Protein AF-A0A2S1YQG0-F1 (afdb_monomer)

Sequence (128 aa):
MILYKFIKIVYSVLLPVFVVAHSPKKDQPTLSKDQLHDLYFDGVHNPRKQIFCTKAYRTEAIRENIDNRKAKANYQTPLFYYQSDKNKAIQYLYSVIKYSEGSKDKFFPGAAYCEKADFLKTQLSQNV

Foldseek 3Di:
DVVVVVVVVVCVVVVVVVVVVPPPPPPPPLQPPVSLVVLCPVCPPPVVSNVVSLVSQCVVCVVVVQLQSNLVSLQSVLVVCVVPPLPVSLVSLVSNLVSCPPPPDPPSVVVSVVVNVVSVVVVVVVVD

pLDDT: mean 76.35, std 15.55, range [37.53, 96.0]

Mean predicted aligned error: 13.01 Å

Structure (mmCIF, N/CA/C/O backbone):
data_AF-A0A2S1YQG0-F1
#
_entry.id   AF-A0A2S1YQG0-F1
#
loop_
_atom_site.group_PDB
_atom_site.id
_atom_site.type_symbol
_atom_site.label_atom_id
_atom_site.label_alt_id
_atom_site.label_comp_id
_atom_site.label_asym_id
_atom_site.label_entity_id
_atom_site.label_seq_id
_atom_site.pdbx_PDB_ins_code
_atom_site.Cartn_x
_atom_site.Cartn_y
_atom_site.Cartn_z
_atom_site.occupancy
_atom_site.B_iso_or_equiv
_atom_site.auth_seq_id
_atom_site.auth_comp_id
_atom_site.auth_asym_id
_atom_site.auth_atom_id
_atom_site.pdbx_PDB_model_num
ATOM 1 N N . MET A 1 1 ? 55.476 -21.890 24.156 1.00 57.34 1 MET A N 1
ATOM 2 C CA . MET A 1 1 ? 55.094 -22.944 23.179 1.00 57.34 1 MET A CA 1
ATOM 3 C C . MET A 1 1 ? 53.655 -23.460 23.341 1.00 57.34 1 MET A C 1
ATOM 5 O O . MET A 1 1 ? 53.042 -23.819 22.344 1.00 57.34 1 MET A O 1
ATOM 9 N N . ILE A 1 2 ? 53.089 -23.473 24.557 1.00 58.19 2 ILE A N 1
ATOM 10 C CA . ILE A 1 2 ? 51.715 -23.949 24.835 1.00 58.19 2 ILE A CA 1
ATOM 11 C C . ILE A 1 2 ? 50.640 -22.984 24.295 1.00 58.19 2 ILE A C 1
ATOM 13 O O . ILE A 1 2 ? 49.677 -23.428 23.679 1.00 58.19 2 ILE A O 1
ATOM 17 N N . LEU A 1 3 ? 50.855 -21.668 24.408 1.00 58.81 3 LEU A N 1
ATOM 18 C CA . LEU A 1 3 ? 49.907 -20.645 23.939 1.00 58.81 3 LEU A CA 1
ATOM 19 C C . LEU A 1 3 ? 49.621 -20.725 22.424 1.00 58.81 3 LEU A C 1
ATOM 21 O O . LEU A 1 3 ? 48.478 -20.605 21.996 1.00 58.81 3 LEU A O 1
ATOM 25 N N . TYR A 1 4 ? 50.645 -21.024 21.615 1.00 63.44 4 TYR A N 1
ATOM 26 C CA . TYR A 1 4 ? 50.501 -21.184 20.162 1.00 63.44 4 TYR A CA 1
ATOM 27 C C . TYR A 1 4 ? 49.668 -22.422 19.788 1.00 63.44 4 TYR A C 1
ATOM 29 O O . TYR A 1 4 ? 48.888 -22.385 18.837 1.00 63.44 4 TYR A O 1
ATOM 37 N N . LYS A 1 5 ? 49.774 -23.510 20.569 1.00 60.50 5 LYS A N 1
ATOM 38 C CA . LYS A 1 5 ? 48.938 -24.705 20.377 1.00 60.50 5 LYS A CA 1
ATOM 39 C C . LYS A 1 5 ? 47.464 -24.414 20.678 1.00 60.50 5 LYS A C 1
ATOM 41 O O . LYS A 1 5 ? 46.610 -24.866 19.924 1.00 60.50 5 LYS A O 1
ATOM 46 N N . PHE A 1 6 ? 47.171 -23.617 21.708 1.00 61.88 6 PHE A N 1
ATOM 47 C CA . PHE A 1 6 ? 45.796 -23.229 22.047 1.00 61.88 6 PHE A CA 1
ATOM 48 C C . PHE A 1 6 ? 45.152 -22.334 20.982 1.00 61.88 6 PHE A C 1
ATOM 50 O O . PHE A 1 6 ? 44.033 -22.614 20.558 1.00 61.88 6 PHE A O 1
ATOM 57 N N . ILE A 1 7 ? 45.870 -21.325 20.476 1.00 67.75 7 ILE A N 1
ATOM 58 C CA . ILE A 1 7 ? 45.358 -20.442 19.410 1.00 67.75 7 ILE A CA 1
ATOM 59 C C . ILE A 1 7 ? 45.028 -21.246 18.143 1.00 67.75 7 ILE A C 1
ATOM 61 O O . ILE A 1 7 ? 43.990 -21.022 17.523 1.00 67.75 7 ILE A O 1
ATOM 65 N N . LYS A 1 8 ? 45.862 -22.233 17.789 1.00 62.22 8 LYS A N 1
ATOM 66 C CA . LYS A 1 8 ? 45.650 -23.085 16.609 1.00 62.22 8 LYS A CA 1
ATOM 67 C C . LYS A 1 8 ? 44.412 -23.983 16.733 1.00 62.22 8 LYS A C 1
ATOM 69 O O . LYS A 1 8 ? 43.714 -24.196 15.741 1.00 62.22 8 LYS A O 1
ATOM 74 N N . ILE A 1 9 ? 44.125 -24.484 17.937 1.00 66.50 9 ILE A N 1
ATOM 75 C CA . ILE A 1 9 ? 42.928 -25.294 18.211 1.00 66.50 9 ILE A CA 1
ATOM 76 C C . ILE A 1 9 ? 41.673 -24.422 18.119 1.00 66.50 9 ILE A C 1
ATOM 78 O O . ILE A 1 9 ? 40.730 -24.794 17.427 1.00 66.50 9 ILE A O 1
ATOM 82 N N . VAL A 1 10 ? 41.689 -23.233 18.729 1.00 65.25 10 VAL A N 1
ATOM 83 C CA . VAL A 1 10 ? 40.563 -22.285 18.672 1.00 65.25 10 VAL A CA 1
ATOM 84 C C . VAL A 1 10 ? 40.256 -21.883 17.225 1.00 65.25 10 VAL A C 1
ATOM 86 O O . VAL A 1 10 ? 39.098 -21.922 16.813 1.00 65.25 10 VAL A O 1
ATOM 89 N N . TYR A 1 11 ? 41.285 -21.600 16.420 1.00 60.44 11 TYR A N 1
ATOM 90 C CA . TYR A 1 11 ? 41.112 -21.297 14.995 1.00 60.44 11 TYR A CA 1
ATOM 91 C C . TYR A 1 11 ? 40.555 -22.480 14.194 1.00 60.44 11 TYR A C 1
ATOM 93 O O . TYR A 1 11 ? 39.705 -22.284 13.329 1.00 60.44 11 TYR A O 1
ATOM 101 N N . SER A 1 12 ? 40.994 -23.708 14.491 1.00 61.12 12 SER A N 1
ATOM 102 C CA . SER A 1 12 ? 40.548 -24.906 13.761 1.00 61.12 12 SER A CA 1
ATOM 103 C C . SER A 1 12 ? 39.101 -25.289 14.080 1.00 61.12 12 SER A C 1
ATOM 105 O O . SER A 1 12 ? 38.408 -25.812 13.213 1.00 61.12 12 SER A O 1
ATOM 107 N N . VAL A 1 13 ? 38.629 -25.015 15.301 1.00 61.44 13 VAL A N 1
ATOM 108 C CA . VAL A 1 13 ? 37.251 -25.323 15.725 1.00 61.44 13 VAL A CA 1
ATOM 109 C C . VAL A 1 13 ? 36.262 -24.233 15.301 1.00 61.44 13 VAL A C 1
ATOM 111 O O . VAL A 1 13 ? 35.114 -24.543 14.991 1.00 61.44 13 VAL A O 1
ATOM 114 N N . LEU A 1 14 ? 36.685 -22.965 15.233 1.00 59.38 14 LEU A N 1
ATOM 115 C CA . LEU A 1 14 ? 35.801 -21.859 14.841 1.00 59.38 14 LEU A CA 1
ATOM 116 C C . LEU A 1 14 ? 35.648 -21.700 13.322 1.00 59.38 14 LEU A C 1
ATOM 118 O O . LEU A 1 14 ? 34.601 -21.232 12.876 1.00 59.38 14 LEU A O 1
ATOM 122 N N . LEU A 1 15 ? 36.633 -22.114 12.514 1.00 59.34 15 LEU A N 1
ATOM 123 C CA . LEU A 1 15 ? 36.554 -22.011 11.050 1.00 59.34 15 LEU A CA 1
ATOM 124 C C . LEU A 1 15 ? 35.324 -22.702 10.416 1.00 59.34 15 LEU A C 1
ATOM 126 O O . LEU A 1 15 ? 34.687 -22.074 9.568 1.00 59.34 15 LEU A O 1
ATOM 130 N N . PRO A 1 16 ? 34.935 -23.942 10.788 1.00 60.94 16 PRO A N 1
ATOM 131 C CA . PRO A 1 16 ? 33.804 -24.610 10.144 1.00 60.94 16 PRO A CA 1
ATOM 132 C C . PRO A 1 16 ? 32.447 -23.959 10.456 1.00 60.94 16 PRO A C 1
ATOM 134 O O . PRO A 1 16 ? 31.516 -24.109 9.667 1.00 60.94 16 P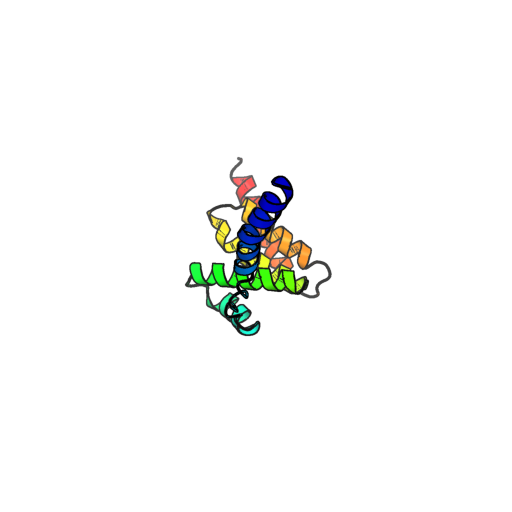RO A O 1
ATOM 137 N N . VAL A 1 17 ? 32.323 -23.182 11.540 1.00 59.66 17 VAL A N 1
ATOM 138 C CA . VAL A 1 17 ? 31.067 -22.488 11.892 1.00 59.66 17 VAL A CA 1
ATOM 139 C C . VAL A 1 17 ? 30.749 -21.363 10.897 1.00 59.66 17 VAL A C 1
ATOM 141 O O . VAL A 1 17 ? 29.586 -21.143 10.564 1.00 59.66 17 VAL A O 1
ATOM 144 N N . PHE A 1 18 ? 31.769 -20.694 10.349 1.00 58.16 18 PHE A N 1
ATOM 145 C CA . PHE A 1 18 ? 31.573 -19.631 9.357 1.00 58.16 18 PHE A CA 1
ATOM 146 C C . PHE A 1 18 ? 31.223 -20.163 7.960 1.00 58.16 18 PHE A C 1
ATOM 148 O O . PHE A 1 18 ? 30.547 -19.472 7.199 1.00 58.16 18 PHE A O 1
ATOM 155 N N . VAL A 1 19 ? 31.626 -21.395 7.628 1.00 57.12 19 VAL A N 1
ATOM 156 C CA . VAL A 1 19 ? 31.360 -21.992 6.307 1.00 57.12 19 VAL A CA 1
ATOM 157 C C . VAL A 1 19 ? 29.909 -22.477 6.190 1.00 57.12 19 VAL A C 1
ATOM 159 O O . VAL A 1 19 ? 29.303 -22.350 5.129 1.00 57.12 19 VAL A O 1
ATOM 162 N N . VAL A 1 20 ? 29.295 -22.940 7.286 1.00 56.06 20 VAL A N 1
ATOM 163 C CA . VAL A 1 20 ? 27.894 -23.418 7.284 1.00 56.06 20 VAL A CA 1
ATOM 164 C C . VAL A 1 20 ? 26.874 -22.265 7.183 1.00 56.06 20 VAL A C 1
ATOM 166 O O . VAL A 1 20 ? 25.729 -22.477 6.783 1.00 56.06 20 VAL A O 1
ATOM 169 N N . ALA A 1 21 ? 27.280 -21.019 7.448 1.00 53.28 21 ALA A N 1
ATOM 170 C CA . ALA A 1 21 ? 26.409 -19.847 7.313 1.00 53.28 21 ALA A CA 1
ATOM 171 C C . ALA A 1 21 ? 26.185 -19.392 5.852 1.00 53.28 21 ALA A C 1
ATOM 173 O O . ALA A 1 21 ? 25.281 -18.597 5.598 1.00 53.28 21 ALA A O 1
ATOM 174 N N . HIS A 1 22 ? 26.950 -19.906 4.881 1.00 47.97 22 HIS A N 1
ATOM 175 C CA . HIS A 1 22 ? 26.722 -19.683 3.446 1.00 47.97 22 HIS A CA 1
ATOM 176 C C . HIS A 1 22 ? 25.814 -20.762 2.847 1.00 47.97 22 HIS A C 1
ATOM 178 O O . HIS A 1 22 ? 26.133 -21.405 1.850 1.00 47.97 22 HIS A O 1
ATOM 184 N N . SER A 1 23 ? 24.634 -20.943 3.441 1.00 49.75 23 SER A N 1
ATOM 185 C CA . SER A 1 23 ? 23.552 -21.581 2.695 1.00 49.75 23 SER A CA 1
ATOM 186 C C . SER A 1 23 ? 23.235 -20.673 1.500 1.00 49.75 23 SER A C 1
ATOM 188 O O . SER A 1 23 ? 22.922 -19.498 1.733 1.00 49.75 23 SER A O 1
ATOM 190 N N . PRO A 1 24 ? 23.320 -21.142 0.238 1.00 46.09 24 PRO A N 1
ATOM 191 C CA . PRO A 1 24 ? 22.790 -20.367 -0.872 1.00 46.09 24 PRO A CA 1
ATOM 192 C C . PRO A 1 24 ? 21.345 -20.045 -0.507 1.00 46.09 24 PRO A C 1
ATOM 194 O O . PRO A 1 24 ? 20.606 -20.939 -0.082 1.00 46.09 24 PRO A O 1
ATOM 197 N N . LYS A 1 25 ? 20.969 -18.760 -0.565 1.00 47.34 25 LYS A N 1
ATOM 198 C CA . LYS A 1 25 ? 19.571 -18.358 -0.404 1.00 47.34 25 LYS A CA 1
ATOM 199 C C . LYS A 1 25 ? 18.800 -19.227 -1.381 1.00 47.34 25 LYS A C 1
ATOM 201 O O . LYS A 1 25 ? 18.950 -19.049 -2.581 1.00 47.34 25 LYS A O 1
ATOM 206 N N . LYS A 1 26 ? 18.077 -20.218 -0.855 1.00 37.53 26 LYS A N 1
ATOM 207 C CA . LYS A 1 26 ? 17.203 -21.088 -1.630 1.00 37.53 26 LYS A CA 1
ATOM 208 C C . LYS A 1 26 ? 16.399 -20.139 -2.498 1.00 37.53 26 LYS A C 1
ATOM 210 O O . LYS A 1 26 ? 15.755 -19.271 -1.908 1.00 37.53 26 LYS A O 1
ATOM 215 N N . ASP A 1 27 ? 16.545 -20.234 -3.821 1.00 44.91 27 ASP A N 1
ATOM 216 C CA . ASP A 1 27 ? 15.855 -19.362 -4.765 1.00 44.91 27 ASP A CA 1
ATOM 217 C C . ASP A 1 27 ? 14.374 -19.447 -4.428 1.00 44.91 27 ASP A C 1
ATOM 219 O O . ASP A 1 27 ? 13.678 -20.427 -4.701 1.00 44.91 27 ASP A O 1
ATOM 223 N N . GLN A 1 28 ? 13.938 -18.464 -3.649 1.00 41.78 28 GLN A N 1
ATOM 224 C CA . GLN A 1 28 ? 12.579 -18.342 -3.192 1.00 41.78 28 GLN A CA 1
ATOM 225 C C . GLN A 1 28 ? 11.836 -18.088 -4.486 1.00 41.78 28 GLN A C 1
ATOM 227 O O . GLN A 1 28 ? 12.213 -17.117 -5.137 1.00 41.78 28 GLN A O 1
ATOM 232 N N . PRO A 1 29 ? 10.900 -18.960 -4.904 1.00 41.88 29 PRO A N 1
ATOM 233 C CA . PRO A 1 29 ? 10.351 -18.927 -6.248 1.00 41.88 29 PRO A CA 1
ATOM 234 C C . PRO A 1 29 ? 9.856 -17.514 -6.498 1.00 41.88 29 PRO A C 1
ATOM 236 O O . PRO A 1 29 ? 8.857 -17.076 -5.918 1.00 41.88 29 PRO A O 1
ATOM 239 N N . THR A 1 30 ? 10.646 -16.763 -7.258 1.00 53.47 30 THR A N 1
ATOM 240 C CA . THR A 1 30 ? 10.387 -15.367 -7.528 1.00 53.47 30 THR A CA 1
ATOM 241 C C . THR A 1 30 ? 9.267 -15.445 -8.530 1.00 53.47 30 THR A C 1
ATOM 243 O O . THR A 1 30 ? 9.501 -15.694 -9.711 1.00 53.47 30 THR A O 1
ATOM 246 N N . LEU A 1 31 ? 8.030 -15.361 -8.031 1.00 58.62 31 LEU A N 1
ATOM 247 C CA . LEU A 1 31 ? 6.871 -15.121 -8.874 1.00 58.62 31 LEU A CA 1
ATOM 248 C C . LEU A 1 31 ? 7.296 -14.057 -9.875 1.00 58.62 31 LEU A C 1
ATOM 250 O O . LEU A 1 31 ? 7.853 -13.024 -9.480 1.00 58.62 31 LEU A O 1
ATOM 254 N N . SER A 1 32 ? 7.111 -14.352 -11.159 1.00 60.78 32 SER A N 1
ATOM 255 C CA . SER A 1 32 ? 7.452 -13.376 -12.178 1.00 60.78 32 SER A CA 1
ATOM 256 C C . SER A 1 32 ? 6.706 -12.083 -11.867 1.00 60.78 32 SER A C 1
ATOM 258 O O . SER A 1 32 ? 5.646 -12.059 -11.240 1.00 60.78 32 SER A O 1
ATOM 260 N N . LYS A 1 33 ? 7.304 -10.977 -12.268 1.00 60.88 33 LYS A N 1
ATOM 261 C CA . LYS A 1 33 ? 6.788 -9.636 -12.032 1.00 60.88 33 LYS A CA 1
ATOM 262 C C . LYS A 1 33 ? 5.314 -9.467 -12.421 1.00 60.88 33 LYS A C 1
ATOM 264 O O . LYS A 1 33 ? 4.575 -8.816 -11.686 1.00 60.88 33 LYS A O 1
ATOM 269 N N . ASP A 1 34 ? 4.904 -10.097 -13.516 1.00 61.66 34 ASP A N 1
ATOM 270 C CA . ASP A 1 34 ? 3.521 -10.076 -13.991 1.00 61.66 34 ASP A CA 1
ATOM 271 C C . ASP A 1 34 ? 2.635 -10.956 -13.102 1.00 61.66 34 ASP A C 1
ATOM 273 O O . ASP A 1 34 ? 1.592 -10.512 -12.646 1.00 61.66 34 ASP A O 1
ATOM 277 N N . GLN A 1 35 ? 3.118 -12.124 -12.669 1.00 62.19 35 GLN A N 1
ATOM 278 C CA . GLN A 1 35 ? 2.407 -12.950 -11.687 1.00 62.19 35 GLN A CA 1
ATOM 279 C C . GLN A 1 35 ? 2.241 -12.259 -10.327 1.00 62.19 35 GLN A C 1
ATOM 281 O O . GLN A 1 35 ? 1.225 -12.460 -9.672 1.00 62.19 35 GLN A O 1
ATOM 286 N N . LEU A 1 36 ? 3.207 -11.453 -9.873 1.00 64.44 36 LEU A N 1
ATOM 287 C CA . LEU A 1 36 ? 3.053 -10.656 -8.650 1.00 64.44 36 LEU A CA 1
ATOM 288 C C . LEU A 1 36 ? 1.998 -9.564 -8.814 1.00 64.44 36 LEU A C 1
ATOM 290 O O . LEU A 1 36 ? 1.289 -9.285 -7.853 1.00 64.44 36 LEU A O 1
ATOM 294 N N . HIS A 1 37 ? 1.910 -8.961 -9.999 1.00 66.00 37 HIS A N 1
ATOM 295 C CA . HIS A 1 37 ? 0.909 -7.956 -10.341 1.00 66.00 37 HIS A CA 1
ATOM 296 C C . HIS A 1 37 ? -0.497 -8.564 -10.474 1.00 66.00 37 HIS A C 1
ATOM 298 O O . HIS A 1 37 ? -1.461 -8.022 -9.939 1.00 66.00 37 HIS A O 1
ATOM 304 N N . ASP A 1 38 ? -0.618 -9.722 -11.109 1.00 67.19 38 ASP A N 1
ATOM 305 C CA . ASP A 1 38 ? -1.902 -10.400 -11.290 1.00 67.19 38 ASP A CA 1
ATOM 306 C C . ASP A 1 38 ? -2.401 -10.953 -9.950 1.00 67.19 38 ASP A C 1
ATOM 308 O O . ASP A 1 38 ? -3.523 -10.683 -9.528 1.00 67.19 38 ASP A O 1
ATOM 312 N N . LEU A 1 39 ? -1.516 -11.578 -9.164 1.00 62.31 39 LEU A N 1
ATOM 313 C CA . LEU A 1 39 ? -1.826 -11.983 -7.787 1.00 62.31 39 LEU A CA 1
ATOM 314 C C . LEU A 1 39 ? -2.115 -10.798 -6.850 1.0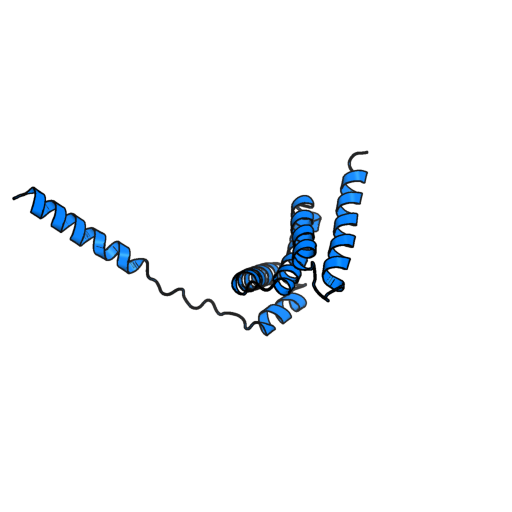0 62.31 39 LEU A C 1
ATOM 316 O O . LEU A 1 39 ? -2.753 -10.993 -5.812 1.00 62.31 39 LEU A O 1
ATOM 320 N N . TYR A 1 40 ? -1.644 -9.595 -7.193 1.00 60.59 40 TYR A N 1
ATOM 321 C CA . TYR A 1 40 ? -1.899 -8.348 -6.466 1.00 60.59 40 TYR A CA 1
ATOM 322 C C . TYR A 1 40 ? -3.344 -7.857 -6.650 1.00 60.59 40 TYR A C 1
ATOM 324 O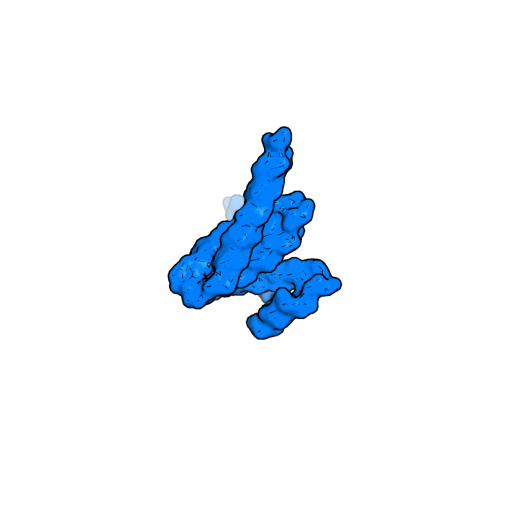 O . TYR A 1 40 ? -3.869 -7.241 -5.724 1.00 60.59 40 TYR A O 1
ATOM 332 N N . PHE A 1 41 ? -4.015 -8.191 -7.758 1.00 62.91 41 PHE A N 1
ATOM 333 C CA . PHE A 1 41 ? -5.429 -7.860 -7.987 1.00 62.91 41 PHE A CA 1
ATOM 334 C C . PHE A 1 41 ? -6.384 -9.054 -7.815 1.00 62.91 41 PHE A C 1
ATOM 336 O O . PHE A 1 41 ? -7.513 -8.859 -7.375 1.00 62.91 41 PHE A O 1
ATOM 343 N N . ASP A 1 42 ? -5.929 -10.287 -8.044 1.00 65.25 42 ASP A N 1
ATOM 344 C CA . ASP A 1 42 ? -6.768 -11.496 -7.955 1.00 65.25 42 ASP A CA 1
ATOM 345 C C . ASP A 1 42 ? -6.910 -12.051 -6.523 1.00 65.25 42 ASP A C 1
ATOM 347 O O . ASP A 1 42 ? -7.724 -12.931 -6.241 1.00 65.25 42 ASP A O 1
ATOM 351 N N . GLY A 1 43 ? -6.098 -11.563 -5.580 1.00 57.69 43 GLY A N 1
ATOM 352 C CA . GLY A 1 43 ? -6.016 -12.071 -4.206 1.00 57.69 43 GLY A CA 1
ATOM 353 C C . GLY A 1 43 ? -7.129 -11.626 -3.251 1.00 57.69 43 GLY A C 1
ATOM 354 O O . GLY A 1 43 ? -7.071 -12.003 -2.080 1.00 57.69 43 GLY A O 1
ATOM 355 N N . VAL A 1 44 ? -8.124 -10.857 -3.710 1.00 57.00 44 VAL A N 1
ATOM 356 C CA . VAL A 1 44 ? -9.143 -10.183 -2.868 1.00 57.00 44 VAL A CA 1
ATOM 357 C C . VAL A 1 44 ? -9.911 -11.151 -1.951 1.00 57.00 44 VAL A C 1
ATOM 359 O O . VAL A 1 44 ? -10.377 -10.761 -0.883 1.00 57.00 44 VAL A O 1
ATOM 362 N N . HIS A 1 45 ? -9.975 -12.439 -2.299 1.00 63.00 45 HIS A N 1
ATOM 363 C CA . HIS A 1 45 ? -10.665 -13.468 -1.511 1.00 63.00 45 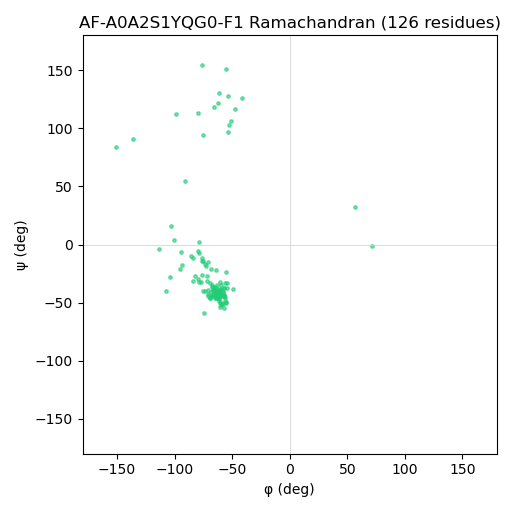HIS A CA 1
ATOM 364 C C . HIS A 1 45 ? -9.742 -14.351 -0.647 1.00 63.00 45 HIS A C 1
ATOM 366 O O . HIS A 1 45 ? -10.216 -15.275 0.012 1.00 63.00 45 HIS A O 1
ATOM 372 N N . ASN A 1 46 ? -8.429 -14.087 -0.610 1.00 75.44 46 ASN A N 1
ATOM 373 C CA . ASN A 1 46 ? -7.482 -14.809 0.246 1.00 75.44 46 ASN A CA 1
ATOM 374 C C . ASN A 1 46 ? -6.496 -13.844 0.933 1.00 75.44 46 ASN A C 1
ATOM 376 O O . ASN A 1 46 ? -5.396 -13.606 0.419 1.00 75.44 46 ASN A O 1
ATOM 380 N N . PRO A 1 47 ? -6.834 -13.350 2.140 1.00 72.31 47 PRO A N 1
ATOM 381 C CA . PRO A 1 47 ? -6.033 -12.352 2.849 1.00 72.31 47 PRO A CA 1
ATOM 382 C C . PRO A 1 47 ? -4.581 -12.778 3.095 1.00 72.31 47 PRO A C 1
ATOM 384 O O . PRO A 1 47 ? -3.663 -11.970 2.970 1.00 72.31 47 PRO A O 1
ATOM 387 N N . ARG A 1 48 ? -4.331 -14.063 3.399 1.00 77.06 48 ARG A N 1
ATOM 388 C CA . ARG A 1 48 ? -2.963 -14.570 3.617 1.00 77.06 48 ARG A CA 1
ATOM 389 C C . ARG A 1 48 ? -2.128 -14.485 2.342 1.00 77.06 48 ARG A C 1
ATOM 391 O O . ARG A 1 48 ? -0.976 -14.053 2.394 1.00 77.06 48 ARG A O 1
ATOM 398 N N . LYS A 1 49 ? -2.713 -14.872 1.205 1.00 76.50 49 LYS A N 1
ATOM 399 C CA . LYS A 1 49 ? -2.063 -14.783 -0.107 1.00 76.50 49 LYS A CA 1
ATOM 400 C C . LYS A 1 49 ? -1.815 -13.323 -0.487 1.00 76.50 49 LYS A C 1
ATOM 402 O O . LYS A 1 49 ? -0.705 -12.987 -0.887 1.00 76.50 49 LYS A O 1
ATOM 407 N N . GLN A 1 50 ? -2.798 -12.451 -0.270 1.00 73.31 50 GLN A N 1
ATOM 408 C CA . GLN A 1 50 ? -2.696 -11.022 -0.568 1.00 73.31 50 GLN A CA 1
ATOM 409 C C . GLN A 1 50 ? -1.580 -10.342 0.243 1.00 73.31 50 GLN A C 1
ATOM 411 O O . GLN A 1 50 ? -0.767 -9.612 -0.325 1.00 73.31 50 GLN A O 1
ATOM 416 N N . ILE A 1 51 ? -1.470 -10.629 1.547 1.00 78.31 51 ILE A N 1
ATOM 417 C CA . ILE A 1 51 ? -0.382 -10.121 2.405 1.00 78.31 51 ILE A CA 1
ATOM 418 C C . ILE A 1 51 ? 0.982 -10.607 1.905 1.00 78.31 51 ILE A C 1
ATOM 420 O O . ILE A 1 51 ? 1.920 -9.813 1.792 1.00 78.31 51 ILE A O 1
ATOM 424 N N . PHE A 1 52 ? 1.105 -11.902 1.597 1.00 81.94 52 PHE A N 1
ATOM 425 C CA . PHE A 1 52 ? 2.353 -12.479 1.100 1.00 81.94 52 PHE A CA 1
ATOM 426 C C . PHE A 1 52 ? 2.795 -11.823 -0.216 1.00 81.94 52 PHE A C 1
ATOM 428 O O . PHE A 1 52 ? 3.927 -11.343 -0.313 1.00 81.94 52 PHE A O 1
ATOM 435 N N . CYS A 1 53 ? 1.890 -11.730 -1.192 1.00 77.06 53 CYS A N 1
ATOM 436 C CA . CYS A 1 53 ? 2.157 -11.117 -2.492 1.00 77.06 53 CYS A CA 1
ATOM 437 C C . CYS A 1 53 ? 2.476 -9.622 -2.363 1.00 77.06 53 CYS A C 1
ATOM 439 O O . CYS A 1 53 ? 3.438 -9.152 -2.964 1.00 77.06 53 CYS A O 1
ATOM 441 N N . THR A 1 54 ? 1.751 -8.890 -1.509 1.00 78.25 54 THR A N 1
ATOM 442 C CA . THR A 1 54 ? 2.008 -7.463 -1.248 1.00 78.25 54 THR A CA 1
ATOM 443 C C . THR A 1 54 ? 3.406 -7.252 -0.673 1.00 78.25 54 THR A C 1
ATOM 445 O O . THR A 1 54 ? 4.136 -6.361 -1.110 1.00 78.25 54 THR A O 1
ATOM 448 N N . LYS A 1 55 ? 3.821 -8.097 0.281 1.00 83.19 55 LYS A N 1
ATOM 449 C CA . LYS A 1 55 ? 5.162 -8.031 0.871 1.00 83.19 55 LYS A CA 1
ATOM 450 C C . LYS A 1 55 ? 6.244 -8.325 -0.168 1.00 83.19 55 LYS A C 1
ATOM 452 O O . LYS A 1 55 ? 7.204 -7.564 -0.247 1.00 83.19 55 LYS A O 1
ATOM 457 N N . ALA A 1 56 ? 6.070 -9.375 -0.972 1.00 85.62 56 ALA A N 1
ATOM 458 C CA . ALA A 1 56 ? 7.011 -9.735 -2.031 1.00 85.62 56 ALA A CA 1
ATOM 459 C C . ALA A 1 56 ? 7.146 -8.617 -3.079 1.00 85.62 56 ALA A C 1
ATOM 461 O O . ALA A 1 56 ? 8.256 -8.169 -3.363 1.00 85.62 56 ALA A O 1
ATOM 462 N N . TYR A 1 57 ? 6.021 -8.090 -3.568 1.00 83.25 57 TYR A N 1
ATOM 463 C CA . TYR A 1 57 ? 5.996 -6.989 -4.530 1.00 83.25 57 TYR A CA 1
ATOM 464 C C . TYR A 1 57 ? 6.645 -5.715 -3.967 1.00 83.25 57 TYR A C 1
ATOM 466 O O . TYR A 1 57 ? 7.418 -5.053 -4.657 1.00 83.25 57 TYR A O 1
ATOM 474 N N . ARG A 1 58 ? 6.402 -5.383 -2.690 1.00 85.25 58 ARG A N 1
ATOM 475 C CA . ARG A 1 58 ? 7.041 -4.237 -2.023 1.00 85.25 58 ARG A CA 1
ATOM 476 C C . ARG A 1 58 ? 8.551 -4.411 -1.895 1.00 85.25 58 ARG A C 1
ATOM 478 O O . ARG A 1 58 ? 9.283 -3.460 -2.157 1.00 85.25 58 ARG A O 1
ATOM 485 N N . THR A 1 59 ? 9.014 -5.591 -1.482 1.00 88.69 59 THR A N 1
ATOM 486 C CA . THR A 1 59 ? 10.449 -5.897 -1.385 1.00 88.69 59 THR A CA 1
ATOM 487 C C . THR A 1 59 ? 11.129 -5.698 -2.733 1.00 88.69 59 THR A C 1
ATOM 489 O O . THR A 1 59 ? 12.171 -5.048 -2.799 1.00 88.69 59 THR A O 1
ATOM 492 N N . GLU A 1 60 ? 10.501 -6.174 -3.802 1.00 86.62 60 GLU A N 1
ATOM 493 C CA . GLU A 1 60 ? 11.031 -6.027 -5.151 1.00 86.62 60 GLU A CA 1
ATOM 494 C C . GLU A 1 60 ? 11.015 -4.571 -5.631 1.00 86.62 60 GLU A C 1
ATOM 496 O O . GLU A 1 60 ? 12.025 -4.068 -6.113 1.00 86.62 60 GLU A O 1
ATOM 501 N N . ALA A 1 61 ? 9.921 -3.838 -5.405 1.00 87.50 61 ALA A N 1
ATOM 502 C CA . ALA A 1 61 ? 9.823 -2.419 -5.747 1.00 87.50 61 ALA A CA 1
ATOM 503 C C . ALA A 1 61 ? 10.883 -1.553 -5.038 1.00 87.50 61 ALA A C 1
ATOM 505 O O . ALA A 1 61 ? 11.381 -0.577 -5.604 1.00 87.50 61 ALA A O 1
ATOM 506 N N . ILE A 1 62 ? 11.232 -1.905 -3.795 1.00 88.06 62 ILE A N 1
ATOM 507 C CA . ILE A 1 62 ? 12.321 -1.263 -3.049 1.00 88.06 62 ILE A CA 1
ATOM 508 C C . ILE A 1 62 ? 13.672 -1.628 -3.668 1.00 88.06 62 ILE A C 1
ATOM 510 O O . ILE A 1 62 ? 14.484 -0.733 -3.886 1.00 88.06 62 ILE A O 1
ATOM 514 N N . ARG A 1 63 ? 13.894 -2.911 -3.984 1.00 89.50 63 ARG A N 1
ATOM 515 C CA . ARG A 1 63 ? 15.135 -3.412 -4.593 1.00 89.50 63 ARG A CA 1
ATOM 516 C C . ARG A 1 63 ? 15.421 -2.761 -5.947 1.00 89.50 63 ARG A C 1
ATOM 518 O O . ARG A 1 63 ? 16.554 -2.380 -6.208 1.00 89.50 63 ARG A O 1
ATOM 525 N N . GLU A 1 64 ? 14.400 -2.621 -6.787 1.00 88.62 64 GLU A N 1
ATOM 526 C CA . GLU A 1 64 ? 14.498 -1.981 -8.104 1.00 88.62 64 GLU A CA 1
ATOM 527 C C . GLU A 1 64 ? 14.585 -0.449 -8.021 1.00 88.62 64 GLU A C 1
ATOM 529 O O . GLU A 1 64 ? 14.912 0.206 -9.005 1.00 88.62 64 GLU A O 1
ATOM 534 N N . ASN A 1 65 ? 14.280 0.133 -6.858 1.00 89.62 65 ASN A N 1
ATOM 535 C CA . ASN A 1 65 ? 14.262 1.573 -6.621 1.00 89.62 65 ASN A CA 1
ATOM 536 C C . ASN A 1 65 ? 13.325 2.370 -7.561 1.00 89.62 65 ASN A C 1
ATOM 538 O O . ASN A 1 65 ? 13.584 3.532 -7.857 1.00 89.62 65 ASN A O 1
ATOM 542 N N . ILE A 1 66 ? 12.205 1.781 -7.998 1.00 87.62 66 ILE A N 1
ATOM 543 C CA . I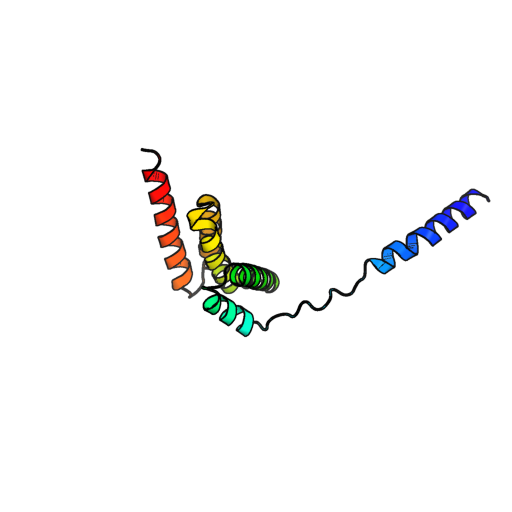LE A 1 66 ? 11.249 2.436 -8.910 1.00 87.62 66 ILE A CA 1
ATOM 544 C C . ILE A 1 66 ? 10.074 3.019 -8.120 1.00 87.62 66 ILE A C 1
ATOM 546 O O . ILE A 1 66 ? 9.242 2.276 -7.594 1.00 87.62 66 ILE A O 1
ATOM 550 N N . ASP A 1 67 ? 9.955 4.345 -8.080 1.00 90.69 67 ASP A N 1
ATOM 551 C CA . ASP A 1 67 ? 8.980 5.032 -7.221 1.00 90.69 67 ASP A CA 1
ATOM 552 C C . ASP A 1 67 ? 7.522 4.701 -7.555 1.00 90.69 67 ASP A C 1
ATOM 554 O O . ASP A 1 67 ? 6.783 4.289 -6.663 1.00 90.69 67 ASP A O 1
ATOM 558 N N . ASN A 1 68 ? 7.132 4.677 -8.834 1.00 87.62 68 ASN A N 1
ATOM 559 C CA . ASN A 1 68 ? 5.774 4.261 -9.220 1.00 87.62 68 ASN A CA 1
ATOM 560 C C . ASN A 1 68 ? 5.412 2.858 -8.699 1.00 87.62 68 ASN A C 1
ATOM 562 O O . ASN A 1 68 ? 4.261 2.589 -8.365 1.00 87.62 68 ASN A O 1
ATOM 566 N N . ARG A 1 69 ? 6.382 1.938 -8.594 1.00 85.94 69 ARG A N 1
ATOM 567 C CA . ARG A 1 69 ? 6.127 0.602 -8.029 1.00 85.94 69 ARG A CA 1
ATOM 568 C C . ARG A 1 69 ? 5.992 0.652 -6.525 1.00 85.94 69 ARG A C 1
ATOM 570 O O . ARG A 1 69 ? 5.122 -0.022 -5.980 1.00 85.94 69 ARG A O 1
ATOM 577 N N . LYS A 1 70 ? 6.822 1.457 -5.859 1.00 90.94 70 LYS A N 1
ATOM 578 C CA . LYS A 1 70 ? 6.714 1.686 -4.417 1.00 90.94 70 LYS A CA 1
ATOM 579 C C . LYS A 1 70 ? 5.358 2.304 -4.081 1.00 90.94 70 LYS A C 1
ATOM 581 O O . LYS A 1 70 ? 4.743 1.855 -3.119 1.00 90.94 70 LYS A O 1
ATOM 586 N N . ALA A 1 71 ? 4.855 3.252 -4.873 1.00 91.00 71 ALA A N 1
ATOM 587 C CA . ALA A 1 71 ? 3.519 3.820 -4.699 1.00 91.00 71 ALA A CA 1
ATOM 588 C C . ALA A 1 71 ? 2.439 2.727 -4.750 1.00 91.00 71 ALA A C 1
ATOM 590 O O . ALA A 1 71 ? 1.718 2.527 -3.774 1.00 91.00 71 ALA A O 1
ATOM 591 N N . LYS A 1 72 ? 2.417 1.923 -5.821 1.00 87.44 72 LYS A N 1
ATOM 592 C CA . LYS A 1 72 ? 1.478 0.795 -5.971 1.00 87.44 72 LYS A CA 1
ATOM 593 C C . LYS A 1 72 ? 1.573 -0.210 -4.821 1.00 87.44 72 LYS A C 1
ATOM 595 O O . LYS A 1 72 ? 0.556 -0.636 -4.278 1.00 87.44 72 LYS A O 1
ATOM 600 N N . ALA A 1 73 ? 2.787 -0.572 -4.411 1.00 85.81 73 ALA A N 1
ATOM 601 C CA . ALA A 1 73 ? 3.016 -1.520 -3.323 1.00 85.81 73 ALA A CA 1
ATOM 602 C C . ALA A 1 73 ? 2.485 -1.002 -1.977 1.00 85.81 73 ALA A C 1
ATOM 604 O O . ALA A 1 73 ? 1.877 -1.743 -1.201 1.00 85.81 73 ALA A O 1
ATOM 605 N N . ASN A 1 74 ? 2.711 0.284 -1.697 1.00 88.75 74 ASN A N 1
ATOM 606 C CA . ASN A 1 74 ? 2.253 0.907 -0.462 1.00 88.75 74 ASN A CA 1
ATOM 607 C C . ASN A 1 74 ? 0.750 1.206 -0.472 1.00 88.75 74 ASN A C 1
ATOM 609 O O . ASN A 1 74 ? 0.231 1.437 0.603 1.00 88.75 74 ASN A O 1
ATOM 613 N N . TYR A 1 75 ? 0.043 1.172 -1.605 1.00 88.19 75 TYR A N 1
ATOM 614 C CA . TYR A 1 75 ? -1.399 1.458 -1.648 1.00 88.19 75 TYR A CA 1
ATOM 615 C C . TYR A 1 75 ? -2.281 0.290 -1.184 1.00 88.19 75 TYR A C 1
ATOM 617 O O . TYR A 1 75 ? -3.297 0.502 -0.536 1.00 88.19 75 TYR A O 1
ATOM 625 N N . GLN A 1 76 ? -1.859 -0.955 -1.409 1.00 78.69 76 GLN A N 1
ATOM 626 C CA . GLN A 1 76 ? -2.606 -2.137 -0.940 1.00 78.69 76 GLN A CA 1
ATOM 627 C C . GLN A 1 76 ? -2.379 -2.437 0.540 1.00 78.69 76 GLN A C 1
ATOM 629 O O . GLN A 1 76 ? -3.239 -2.977 1.225 1.00 78.69 76 GLN A O 1
ATOM 634 N N . THR A 1 77 ? -1.198 -2.088 1.049 1.00 78.19 77 THR A N 1
ATOM 635 C CA . THR A 1 77 ? -0.843 -2.343 2.446 1.00 78.19 77 THR A CA 1
ATOM 636 C C . THR A 1 77 ? -1.806 -1.693 3.467 1.00 78.19 77 THR A C 1
ATOM 638 O O . THR A 1 77 ? -2.134 -2.364 4.445 1.00 78.19 77 THR A O 1
ATOM 641 N N . PRO A 1 78 ? -2.291 -0.447 3.275 1.00 78.94 78 PRO A N 1
ATOM 642 C CA . PRO A 1 78 ? -3.263 0.198 4.142 1.00 78.94 78 PRO A CA 1
ATOM 643 C C . PRO A 1 78 ? -4.531 -0.626 4.344 1.00 78.94 78 PRO A C 1
ATOM 645 O O . PRO A 1 78 ? -5.005 -0.677 5.473 1.00 78.94 78 PRO A O 1
ATOM 648 N N . LEU A 1 79 ? -5.024 -1.326 3.311 1.00 75.88 79 LEU A N 1
ATOM 649 C CA . LEU A 1 79 ? -6.269 -2.105 3.363 1.00 75.88 79 LEU A CA 1
ATOM 650 C C . LEU A 1 79 ? -6.284 -3.119 4.519 1.00 75.88 79 LEU A C 1
ATOM 652 O O . LEU A 1 79 ? -7.319 -3.345 5.141 1.00 75.88 79 LEU A O 1
ATOM 656 N N . PHE A 1 80 ? -5.123 -3.684 4.868 1.00 79.50 80 PHE A N 1
ATOM 657 C CA . PHE A 1 80 ? -4.987 -4.625 5.988 1.00 79.50 80 PHE A CA 1
ATOM 658 C C . PHE A 1 80 ? -5.127 -3.971 7.371 1.00 79.50 80 PHE A C 1
ATOM 660 O O . PHE A 1 80 ? -5.283 -4.668 8.374 1.00 79.50 80 PHE A O 1
ATOM 667 N N . TYR A 1 81 ? -5.050 -2.644 7.436 1.00 83.62 81 TYR A N 1
ATOM 668 C CA . TYR A 1 81 ? -5.038 -1.859 8.665 1.00 83.62 81 TYR A CA 1
ATOM 669 C C . TYR A 1 81 ? -6.284 -0.986 8.848 1.00 83.62 81 TYR A C 1
ATOM 671 O O . TYR A 1 81 ? -6.441 -0.382 9.903 1.00 83.62 81 TYR A O 1
ATOM 679 N N . TYR A 1 82 ? -7.205 -0.941 7.879 1.00 83.56 82 TYR A N 1
ATOM 680 C CA . TYR A 1 82 ? -8.367 -0.034 7.909 1.00 83.56 82 TYR A CA 1
ATOM 681 C C . TYR A 1 82 ? -9.249 -0.209 9.143 1.00 83.56 82 TYR A C 1
ATOM 683 O O . TYR A 1 82 ? -9.731 0.772 9.708 1.00 83.56 82 TYR A O 1
ATOM 691 N N . GLN A 1 83 ? -9.417 -1.456 9.578 1.00 81.56 83 GLN A N 1
ATOM 692 C CA . GLN A 1 83 ? -10.238 -1.803 10.736 1.00 81.56 83 GLN A CA 1
ATOM 693 C C . GLN A 1 83 ? -9.428 -1.938 12.033 1.00 81.56 83 GLN A C 1
ATOM 695 O O . GLN A 1 83 ? -10.001 -1.855 13.113 1.00 81.56 83 GLN A O 1
ATOM 700 N N . SER A 1 84 ? -8.112 -2.154 11.946 1.00 85.56 84 SER A N 1
ATOM 701 C CA . SER A 1 84 ? -7.269 -2.512 13.097 1.00 85.56 84 SER A CA 1
ATOM 702 C C . SER A 1 84 ? -6.348 -1.386 13.570 1.00 85.56 84 SER A C 1
ATOM 704 O O . SER A 1 84 ? -6.187 -1.202 14.771 1.00 85.56 84 SER A O 1
ATOM 706 N N . ASP A 1 85 ? -5.749 -0.626 12.651 1.00 89.31 85 ASP A N 1
ATOM 707 C CA . ASP A 1 85 ? -4.777 0.429 12.949 1.00 89.31 85 ASP A CA 1
ATOM 708 C C . ASP A 1 85 ? -4.828 1.536 11.882 1.00 89.31 85 ASP A C 1
ATOM 710 O O . ASP A 1 85 ? -4.052 1.586 10.920 1.00 89.31 85 ASP A O 1
ATOM 714 N N . LYS A 1 86 ? -5.766 2.468 12.070 1.00 89.12 86 LYS A N 1
ATOM 715 C CA . LYS A 1 86 ? -5.987 3.588 11.144 1.00 89.12 86 LYS A CA 1
ATOM 716 C C . LYS A 1 86 ? -4.758 4.493 11.002 1.00 89.12 86 LYS A C 1
ATOM 718 O O . LYS A 1 86 ? -4.509 5.015 9.919 1.00 89.12 86 LYS A O 1
ATOM 723 N N . ASN A 1 87 ? -3.953 4.654 12.054 1.00 91.50 87 ASN A N 1
ATOM 724 C CA . ASN A 1 87 ? -2.738 5.473 11.995 1.00 91.50 87 ASN A CA 1
ATOM 725 C C . ASN A 1 87 ? -1.697 4.843 11.072 1.00 91.50 87 ASN A C 1
ATOM 727 O O . ASN A 1 87 ? -1.087 5.526 10.246 1.00 91.50 87 ASN A O 1
ATOM 731 N N . LYS A 1 88 ? -1.526 3.525 11.164 1.00 90.81 88 LYS A N 1
ATOM 732 C CA . LYS A 1 88 ? -0.638 2.785 10.274 1.00 90.81 88 LYS A CA 1
ATOM 733 C C . LYS A 1 88 ? -1.142 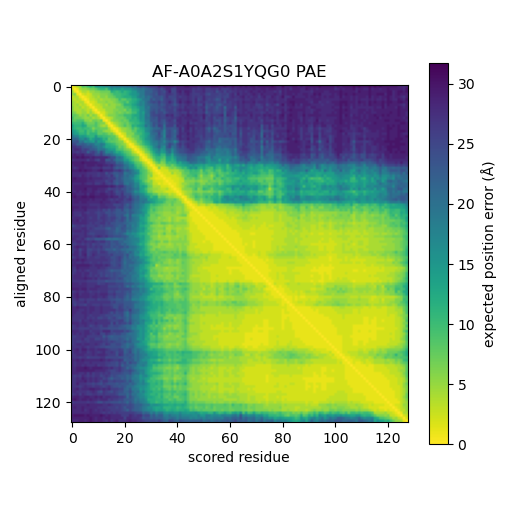2.781 8.835 1.00 90.81 88 LYS A C 1
ATOM 735 O O . LYS A 1 88 ? -0.338 2.964 7.923 1.00 90.81 88 LYS A O 1
ATOM 740 N N . ALA A 1 89 ? -2.454 2.663 8.621 1.00 90.94 89 ALA A N 1
ATOM 741 C CA . ALA A 1 89 ? -3.053 2.854 7.300 1.00 90.94 89 ALA A CA 1
ATOM 742 C C . ALA A 1 89 ? -2.685 4.229 6.709 1.00 90.94 89 ALA A C 1
ATOM 744 O O . ALA A 1 89 ? -2.139 4.299 5.607 1.00 90.94 89 ALA A O 1
ATOM 745 N N . ILE A 1 90 ? -2.867 5.310 7.479 1.00 93.56 90 ILE A N 1
ATOM 746 C CA . ILE A 1 90 ? -2.498 6.677 7.077 1.00 93.56 90 ILE A CA 1
ATOM 747 C C . ILE A 1 90 ? -1.006 6.784 6.710 1.00 93.56 90 ILE A C 1
ATOM 749 O O . ILE A 1 90 ? -0.672 7.402 5.700 1.00 93.56 90 ILE A O 1
ATOM 753 N N . GLN A 1 91 ? -0.093 6.178 7.478 1.00 94.12 91 GLN A N 1
ATOM 754 C CA . GLN A 1 91 ? 1.349 6.198 7.171 1.00 94.12 91 GLN A CA 1
ATOM 755 C C . GLN A 1 91 ? 1.680 5.564 5.812 1.00 94.12 91 GLN A C 1
ATOM 757 O O . GLN A 1 91 ? 2.532 6.065 5.068 1.00 94.12 91 GLN A O 1
ATOM 762 N N . TYR A 1 92 ? 0.999 4.475 5.459 1.00 93.25 92 TYR A N 1
ATOM 763 C CA . TYR A 1 92 ? 1.165 3.880 4.140 1.00 93.25 92 TYR A CA 1
ATOM 764 C C . TYR A 1 92 ? 0.599 4.777 3.037 1.00 93.25 92 TYR A C 1
ATOM 766 O O . TYR A 1 92 ? 1.278 4.968 2.030 1.00 93.25 92 TYR A O 1
ATOM 774 N N . LEU A 1 93 ? -0.563 5.406 3.246 1.00 95.06 93 LEU A N 1
ATOM 775 C CA . LEU A 1 93 ? -1.133 6.367 2.291 1.00 95.06 93 LEU A CA 1
ATOM 776 C C . LEU A 1 93 ? -0.210 7.581 2.073 1.00 95.06 93 LEU A C 1
ATOM 778 O O . LEU A 1 93 ? -0.013 8.007 0.937 1.00 95.06 93 LEU A O 1
ATOM 782 N N . TYR A 1 94 ? 0.462 8.077 3.119 1.00 95.50 94 TYR A N 1
ATOM 783 C CA . TYR A 1 94 ? 1.531 9.077 2.974 1.00 95.50 94 TYR A CA 1
ATOM 784 C C . TYR A 1 94 ? 2.672 8.596 2.074 1.00 95.50 94 TYR A C 1
ATOM 786 O O . TYR A 1 94 ? 3.185 9.362 1.260 1.00 95.50 94 TYR A O 1
ATOM 794 N N . SER A 1 95 ? 3.066 7.329 2.202 1.00 94.88 95 SER A N 1
ATOM 795 C CA . SER A 1 95 ? 4.101 6.746 1.347 1.00 94.88 95 SER A CA 1
ATOM 796 C C . SER A 1 95 ? 3.645 6.661 -0.111 1.00 94.88 95 SER A C 1
ATOM 798 O O . SER A 1 95 ? 4.445 6.927 -1.002 1.00 94.88 95 SER A O 1
ATOM 800 N N . VAL A 1 96 ? 2.370 6.343 -0.369 1.00 94.62 96 VAL A N 1
ATOM 801 C CA . VAL A 1 96 ? 1.802 6.356 -1.730 1.00 94.62 96 VAL A CA 1
ATOM 802 C C . VAL A 1 96 ? 1.923 7.741 -2.349 1.00 94.62 96 VAL A C 1
ATOM 804 O O . VAL A 1 96 ? 2.451 7.862 -3.451 1.00 94.62 96 VAL A O 1
ATOM 807 N N . ILE A 1 97 ? 1.497 8.777 -1.623 1.00 95.25 97 ILE A N 1
ATOM 808 C CA . ILE A 1 97 ? 1.571 10.172 -2.070 1.00 95.25 97 ILE A CA 1
ATOM 809 C C . ILE A 1 97 ? 3.023 10.552 -2.381 1.00 95.25 97 ILE A C 1
ATOM 811 O O . ILE A 1 97 ? 3.312 10.995 -3.488 1.00 95.25 97 ILE A O 1
ATOM 815 N N . LYS A 1 98 ? 3.946 10.286 -1.446 1.00 96.00 98 LYS A N 1
ATOM 816 C CA . LYS A 1 98 ? 5.379 10.574 -1.603 1.00 96.00 98 LYS A CA 1
ATOM 817 C C . LYS A 1 98 ? 5.971 9.926 -2.856 1.00 96.00 98 LYS A C 1
ATOM 819 O O . LYS A 1 98 ? 6.658 10.583 -3.622 1.00 96.00 98 LYS A O 1
ATOM 824 N N . TYR A 1 99 ? 5.727 8.634 -3.068 1.00 95.00 99 TYR A N 1
ATOM 825 C CA . TYR A 1 99 ? 6.298 7.911 -4.210 1.00 95.00 99 TYR A CA 1
ATOM 826 C C . TYR A 1 99 ? 5.571 8.172 -5.535 1.00 95.00 99 TYR A C 1
ATOM 828 O O . TYR A 1 99 ? 6.026 7.711 -6.578 1.00 95.00 99 TYR A O 1
ATOM 836 N N . SER A 1 100 ? 4.443 8.879 -5.503 1.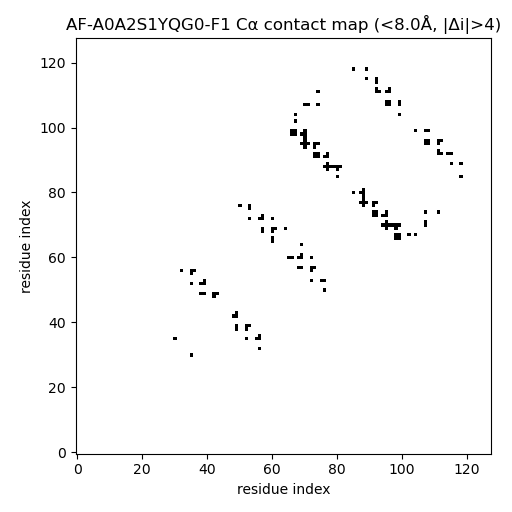00 94.25 100 SER A N 1
ATOM 837 C CA . SER A 1 100 ? 3.722 9.302 -6.706 1.00 94.25 100 SER A CA 1
ATOM 838 C C . SER A 1 100 ? 4.102 10.720 -7.146 1.00 94.25 100 SER A C 1
ATOM 840 O O . SER A 1 100 ? 3.656 11.163 -8.206 1.00 94.25 100 SER A O 1
ATOM 842 N N . GLU A 1 101 ? 4.903 11.438 -6.353 1.00 92.12 101 GLU A N 1
ATOM 843 C CA . GLU A 1 101 ? 5.343 12.800 -6.650 1.00 92.12 101 GLU A CA 1
ATOM 844 C C . GLU A 1 101 ? 6.154 12.840 -7.954 1.00 92.12 101 GLU A C 1
ATOM 846 O O . GLU A 1 101 ? 7.033 12.013 -8.191 1.00 92.12 101 GLU A O 1
ATOM 851 N N . GLY A 1 102 ? 5.807 13.764 -8.853 1.00 85.44 102 GLY A N 1
ATOM 852 C CA . GLY A 1 102 ? 6.421 13.857 -10.183 1.00 85.44 102 GLY A CA 1
ATOM 853 C C . GLY A 1 102 ? 6.038 12.733 -11.158 1.00 85.44 102 GLY A C 1
ATOM 854 O O . GLY A 1 102 ? 6.456 12.763 -12.318 1.00 85.44 102 GLY A O 1
ATOM 855 N N . SER A 1 103 ? 5.225 11.756 -10.741 1.00 86.25 103 SER A N 1
ATOM 856 C CA . SER A 1 103 ? 4.724 10.719 -11.641 1.00 86.25 103 SER A CA 1
ATOM 857 C C . SER A 1 103 ? 3.597 11.247 -12.541 1.00 86.25 103 SER A C 1
ATOM 859 O O . SER A 1 103 ? 2.863 12.172 -12.194 1.00 86.25 103 SER A O 1
ATOM 861 N N . LYS A 1 104 ? 3.418 10.619 -13.711 1.00 88.62 104 LYS A N 1
ATOM 862 C CA . LYS A 1 104 ? 2.234 10.841 -14.564 1.00 88.62 104 LYS A CA 1
ATOM 863 C C . LYS A 1 104 ? 1.000 10.068 -14.074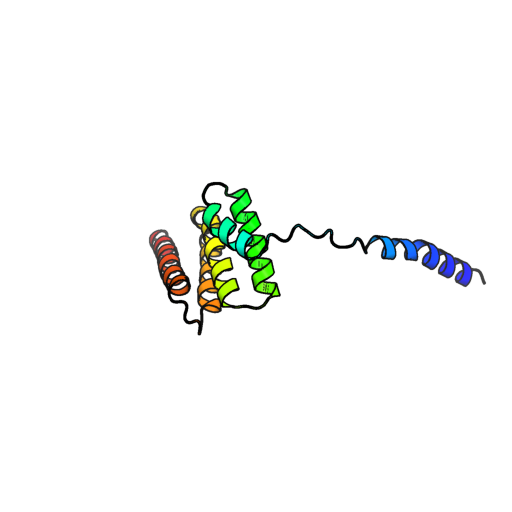 1.00 88.62 104 LYS A C 1
ATOM 865 O O . LYS A 1 104 ? -0.074 10.217 -14.655 1.00 88.62 104 LYS A O 1
ATOM 870 N N . ASP A 1 105 ? 1.157 9.222 -13.056 1.00 85.12 105 ASP A N 1
ATOM 871 C CA . ASP A 1 105 ? 0.084 8.407 -12.501 1.00 85.12 105 ASP A CA 1
ATOM 872 C C . ASP A 1 105 ? -0.776 9.268 -11.574 1.00 85.12 105 ASP A C 1
ATOM 874 O O . ASP A 1 105 ? -0.323 9.745 -10.538 1.00 85.12 105 ASP A O 1
ATOM 878 N N . LYS A 1 106 ? -2.026 9.504 -11.975 1.00 88.38 106 LYS A N 1
ATOM 879 C CA . LYS A 1 106 ? -2.975 10.322 -11.208 1.00 88.38 106 LYS A CA 1
ATOM 880 C C . LYS A 1 106 ? -3.852 9.486 -10.282 1.00 88.38 106 LYS A C 1
ATOM 882 O O . LYS A 1 106 ? -4.468 10.037 -9.375 1.00 88.38 106 LYS A O 1
ATOM 887 N N . PHE A 1 107 ? -3.928 8.178 -10.520 1.00 88.88 107 PHE A N 1
ATOM 888 C CA . PHE A 1 107 ? -4.887 7.309 -9.852 1.00 88.88 107 PHE A CA 1
ATOM 889 C C . PHE A 1 107 ? -4.474 7.054 -8.403 1.00 88.88 107 PHE A C 1
ATOM 891 O O . PHE A 1 107 ? -5.201 7.420 -7.482 1.00 88.88 107 PHE A O 1
ATOM 898 N N . PHE A 1 108 ? -3.278 6.498 -8.192 1.00 88.62 108 PHE A N 1
ATOM 899 C CA . PHE A 1 108 ? -2.789 6.161 -6.852 1.00 88.62 108 PHE A CA 1
ATOM 900 C C . PHE A 1 108 ? -2.649 7.364 -5.907 1.00 88.62 108 PHE A C 1
ATOM 902 O O . PHE A 1 108 ? -3.119 7.252 -4.773 1.00 88.62 108 PHE A O 1
ATOM 909 N N . PRO A 1 109 ? -2.063 8.515 -6.305 1.00 93.38 109 PRO A N 1
ATOM 910 C CA . PRO A 1 109 ? -2.020 9.670 -5.411 1.00 93.38 109 PRO A CA 1
ATOM 911 C C . PRO A 1 109 ? -3.418 10.217 -5.112 1.00 93.38 109 PRO A C 1
ATOM 913 O O . PRO A 1 109 ? -3.694 10.543 -3.961 1.00 93.38 109 PRO A O 1
ATOM 916 N N . GLY A 1 110 ? -4.310 10.279 -6.109 1.00 93.44 110 GLY A N 1
ATOM 917 C CA . GLY A 1 110 ? -5.685 10.746 -5.920 1.00 93.44 110 GLY A CA 1
ATOM 918 C C . GLY A 1 110 ? -6.448 9.893 -4.907 1.00 93.44 110 GLY A C 1
ATOM 919 O O . GLY A 1 110 ? -6.952 10.421 -3.917 1.00 93.44 110 GLY A O 1
ATOM 920 N N . ALA A 1 111 ? -6.447 8.572 -5.101 1.00 91.62 111 ALA A N 1
ATOM 921 C CA . ALA A 1 111 ? -7.075 7.634 -4.175 1.00 91.62 111 ALA A CA 1
ATOM 922 C C . ALA A 1 111 ? -6.480 7.745 -2.761 1.00 91.62 111 ALA A C 1
ATOM 924 O O . ALA A 1 111 ? -7.217 7.846 -1.781 1.00 91.62 111 ALA A O 1
ATOM 925 N N . ALA A 1 112 ? -5.150 7.839 -2.648 1.00 94.25 112 ALA A N 1
ATOM 926 C CA . ALA A 1 112 ? -4.490 7.952 -1.353 1.00 94.25 112 ALA A CA 1
ATOM 927 C C . ALA A 1 112 ? -4.840 9.241 -0.594 1.00 94.25 112 ALA A C 1
ATOM 929 O O . ALA A 1 112 ? -4.991 9.198 0.629 1.00 94.25 112 ALA A O 1
ATOM 930 N N . TYR A 1 113 ? -4.990 10.377 -1.284 1.00 95.19 113 TYR A N 1
ATOM 931 C CA . TYR A 1 113 ? -5.463 11.614 -0.657 1.00 95.19 113 TYR A CA 1
ATOM 932 C C . TYR A 1 113 ? -6.903 11.490 -0.154 1.00 95.19 113 TYR A C 1
ATOM 934 O O . TYR A 1 113 ? -7.170 11.883 0.983 1.00 95.19 113 TYR A O 1
ATOM 942 N N . CYS A 1 114 ? -7.806 10.935 -0.968 1.00 94.12 114 CYS A N 1
ATOM 943 C CA . CYS A 1 114 ? -9.210 10.743 -0.600 1.00 94.12 114 CYS A CA 1
ATOM 944 C C . CYS A 1 114 ? -9.352 9.835 0.627 1.00 94.12 114 CYS A C 1
ATOM 946 O O . CYS A 1 114 ? -9.919 10.245 1.636 1.00 94.12 114 CYS A O 1
ATOM 948 N N . GLU A 1 115 ? -8.756 8.645 0.590 1.00 92.88 115 GLU A N 1
ATOM 949 C CA . GLU A 1 115 ? -8.872 7.679 1.688 1.00 92.88 115 GLU A CA 1
ATOM 950 C C . GLU A 1 115 ? -8.220 8.198 2.972 1.00 92.88 115 GLU A C 1
ATOM 952 O O . GLU A 1 115 ? -8.750 8.029 4.070 1.00 92.88 115 GLU A O 1
ATOM 957 N N . LYS A 1 116 ? -7.095 8.914 2.853 1.00 93.88 116 LYS A N 1
ATOM 958 C CA . LYS A 1 116 ? -6.472 9.577 4.001 1.00 93.88 116 LYS A CA 1
ATOM 959 C C . LYS A 1 116 ? -7.422 10.598 4.628 1.00 93.88 116 LYS A C 1
ATOM 961 O O . LYS A 1 116 ? -7.504 10.663 5.855 1.00 93.88 116 LYS A O 1
ATOM 966 N N . ALA A 1 117 ? -8.107 11.403 3.817 1.00 92.69 117 ALA A N 1
ATOM 967 C CA . ALA A 1 117 ? -9.071 12.377 4.314 1.00 92.69 117 ALA A CA 1
ATOM 968 C C . ALA A 1 117 ? -10.222 11.693 5.070 1.00 92.69 117 ALA A C 1
ATOM 970 O O . ALA A 1 117 ? -10.591 12.160 6.148 1.00 92.69 117 ALA A O 1
ATOM 971 N N . ASP A 1 118 ? -10.714 10.552 4.585 1.00 89.31 118 ASP A N 1
ATOM 972 C CA . ASP A 1 118 ? -11.762 9.775 5.258 1.00 89.31 118 ASP A CA 1
ATOM 973 C C . ASP A 1 118 ? -11.316 9.227 6.622 1.00 89.31 118 ASP A C 1
ATOM 975 O O . ASP A 1 118 ? -12.061 9.314 7.610 1.00 89.31 118 ASP A O 1
ATOM 979 N N . PHE A 1 119 ? -10.080 8.723 6.725 1.00 88.31 119 PHE A N 1
ATOM 980 C CA . PHE A 1 119 ? -9.535 8.294 8.016 1.00 88.31 119 PHE A CA 1
ATOM 981 C C . PHE A 1 119 ? -9.422 9.456 9.000 1.00 88.31 119 PHE A C 1
ATOM 983 O O . PHE A 1 119 ? -9.852 9.324 10.147 1.00 88.31 119 PHE A O 1
ATOM 990 N N . LEU A 1 120 ? -8.890 10.595 8.551 1.00 89.19 120 LEU A N 1
ATOM 991 C CA . LEU A 1 120 ? -8.732 11.784 9.389 1.00 89.19 120 LEU A CA 1
ATOM 992 C C . LEU A 1 120 ? -10.083 12.344 9.841 1.00 89.19 120 LEU A C 1
ATOM 994 O O . LEU A 1 120 ? -10.249 12.662 11.016 1.00 89.19 120 LEU A O 1
ATOM 998 N N . LYS A 1 121 ? -11.071 12.404 8.943 1.00 90.19 121 LYS A N 1
ATOM 999 C CA . LYS A 1 121 ? -12.444 12.799 9.277 1.00 90.19 121 LYS A CA 1
ATOM 1000 C C . LYS A 1 121 ? -13.012 11.908 10.377 1.00 90.19 121 LYS A C 1
ATOM 1002 O O . LYS A 1 121 ? -13.527 12.417 11.365 1.00 90.19 121 LYS A O 1
ATOM 1007 N N . THR A 1 122 ? -12.868 10.591 10.234 1.00 84.44 122 THR A N 1
ATOM 1008 C CA . THR A 1 122 ? -13.352 9.635 11.237 1.00 84.44 122 THR A CA 1
ATOM 1009 C C . THR A 1 122 ? -12.691 9.860 12.597 1.00 84.44 122 THR A C 1
ATOM 1011 O O . THR A 1 122 ? -13.374 9.823 13.613 1.00 84.44 122 THR A O 1
ATOM 1014 N N . GLN A 1 123 ? -11.380 10.117 12.630 1.00 84.00 123 GLN A N 1
ATOM 1015 C CA . GLN A 1 123 ? -10.664 10.416 13.874 1.00 84.00 123 GLN A CA 1
ATOM 1016 C C . GLN A 1 123 ? -11.159 11.709 14.526 1.00 84.00 123 GLN A C 1
ATOM 1018 O O . GLN A 1 123 ? -11.395 11.733 15.727 1.00 84.00 123 GLN A O 1
ATOM 1023 N N . LEU A 1 124 ? -11.354 12.769 13.739 1.00 87.19 124 LEU A N 1
ATOM 1024 C CA . LEU A 1 124 ? -11.864 14.046 14.240 1.00 87.19 124 LEU A CA 1
ATOM 1025 C C . LEU A 1 124 ? -13.287 13.915 14.796 1.00 87.19 124 LEU A C 1
ATOM 1027 O O . LEU A 1 124 ? -13.575 14.476 15.846 1.00 87.19 124 LEU A O 1
ATOM 1031 N N . SER A 1 125 ? -14.154 13.140 14.141 1.00 80.00 125 SER A N 1
ATOM 1032 C CA . SER A 1 125 ? -15.530 12.904 14.600 1.00 80.00 125 SER A CA 1
ATOM 1033 C C . SER A 1 125 ? -15.642 11.990 15.825 1.00 80.00 125 SER A C 1
ATOM 1035 O O . SER A 1 125 ? -16.682 11.995 16.466 1.00 80.00 125 SER A O 1
ATOM 1037 N N . GLN A 1 126 ? -14.614 11.201 16.150 1.00 68.44 126 GLN A N 1
ATOM 1038 C CA . GLN A 1 126 ? -14.578 10.359 17.357 1.00 68.44 126 GLN A CA 1
ATOM 1039 C C . GLN A 1 126 ? -14.065 11.099 18.603 1.00 68.44 126 GLN A C 1
ATOM 1041 O O . GLN A 1 126 ? -14.136 10.554 19.699 1.00 68.44 126 GLN A O 1
ATOM 1046 N N . ASN A 1 127 ? -13.535 12.313 18.434 1.00 58.19 127 ASN A N 1
ATOM 1047 C CA . ASN A 1 127 ? -12.966 13.134 19.506 1.00 58.19 127 ASN A CA 1
ATOM 1048 C C . ASN A 1 127 ? -13.910 14.271 19.958 1.00 58.19 127 ASN A C 1
ATOM 1050 O O . ASN A 1 127 ? -13.451 15.218 20.599 1.00 58.19 127 ASN A O 1
ATOM 1054 N N . VAL A 1 128 ? -15.195 14.193 19.594 1.00 50.28 128 VAL A N 1
ATOM 1055 C CA . VAL A 1 128 ? -16.293 15.088 20.008 1.00 50.28 128 VAL A CA 1
ATOM 1056 C C . VAL A 1 128 ? -17.270 14.280 20.848 1.00 50.28 128 VAL A C 1
ATOM 1058 O O . VAL A 1 128 ? -17.718 14.812 21.884 1.00 50.28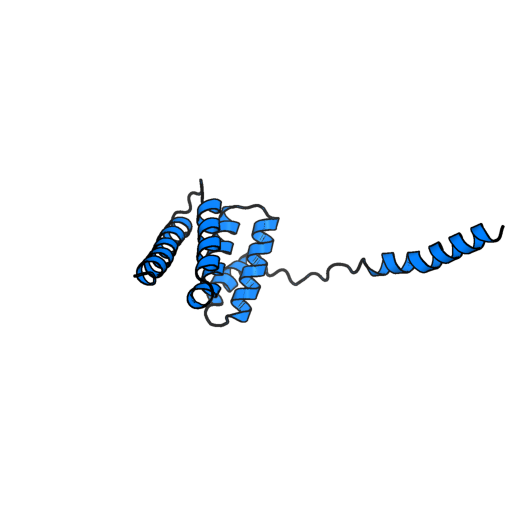 128 VAL A O 1
#

Secondary structure (DSSP, 8-state):
-HHHHHHHHHHHHHHHHHHHT-----------HHHHHHHHHHGGG-HHHHHHHHHHHHHHHHHTT-HHHHHHHHHHGGGGGTTT-HHHHHHHHHHHHHHHTT-S--HHHHHHHHHHHHHHHHHHHT--

Organism: NCBI:txid2183896

Nearest PDB structures (foldseek):
  5vhh-assembly1_X  TM=7.471E-01  e=4.314E+00  Homo sapiens
  8jri-assembly1_X  TM=7.243E-01  e=5.363E+00  Homo sapiens
  6ip1-assembly1_E  TM=6.639E-01  e=5.980E+00  Bos taurus

Solvent-accessible surface area (backbone atoms only — not comparable to full-atom values): 7153 Å² total; per-residue (Å²): 119,67,67,63,56,52,54,52,50,54,53,65,67,52,52,63,63,64,60,68,70,66,62,75,77,71,81,65,82,71,65,50,73,63,54,39,54,50,44,63,68,70,25,83,89,35,67,71,59,31,52,52,37,42,52,53,49,33,55,48,20,58,74,72,66,40,44,67,46,40,14,58,32,28,55,60,58,21,68,80,18,62,90,79,36,55,70,61,19,43,54,26,27,52,46,12,38,62,32,30,61,94,52,91,60,61,60,64,34,52,52,30,53,54,54,41,48,53,53,51,51,54,53,59,67,70,74,114

Radius of gyration: 23.15 Å; Cα contacts (8 Å, |Δi|>4): 87; chains: 1; bounding box: 71×40×39 Å